Protein 5IN1 (pdb70)

B-factor: mean 14.17, std 8.48, range [3.71, 43.26]

Sequence (142 aa):
SFKEGERVLAYHGPLLYEAKVQKSENKEDEWRYHVHYLGWSKSWDEWVTNDRLLKLTDENIRKQQELEKSQSFKEGERVLAYHGPLLYEAKVQKSENKEDEWRYHVHYLGWSKSWDEWVTNDRLLKLTDENIRKQQELEKSQ

Foldseek 3Di:
DDDAQAWWWFDDDPATFIKGFHDWDDDPRFIKTFIDGPPDDPVPTGIDGPVGIGHPDPVVVVVNVVSVVVD/DDDAQAWWWFDDDPATFIKGFHDWDDDPNFIWTFIDGPPDDPVPTDIDGPVGIGHPDVVVVVVNVVSVVVD

Nearest PDB structures (foldseek):
  5in1-assembly1_B  TM=1.011E+00  e=1.358E-11  Oryza sativa
  2f5k-assembly1_A  TM=9.698E-01  e=5.848E-08  Homo sapiens
  2f5k-assembly6_F  TM=9.658E-01  e=8.228E-08  Homo sapiens
  4pll-assembly1_A  TM=9.421E-01  e=4.050E-07  Arabidopsis thaliana
  2efi-assembly1_A  TM=8.986E-01  e=1.007E-06  Homo sapiens

InterPro domains:
  IPR000953 Chromo/chromo shadow domain [SM00298] (15-83)
  IPR008676 MRG [PIRSF038133] (11-297)
  IPR008676 MRG [PTHR10880] (11-294)
  IPR016197 Chromo-like domain superfamily [SSF54160] (7-162)
  IPR026541 MRG domain [PF05712] (124-292)
  IPR038217 MRG, C-terminal domain superfamily [G3DSA:1.10.274.30] (141-300)
  IPR053820 MSL3 chromodomain-like [PF22732] (16-82)

CATH classification: 2.30.30.140

Radius of gyration: 21.2 Å; Cα contacts (8 Å, |Δi|>4): 270; chains: 2; bounding box: 47×29×63 Å

Secondary structure (DSSP, 8-state):
---TT-EEEEEETBEEEEEEEEEEEEETTEEEEEEEETTS-GGG-EEEEGGGEEES-HHHHHHHHHHHHT-/---TT-EEEEEETBEEEEEEEEEEEEETTEEEEEEEETTS-GGG-EEE-GGGEEE--HHHHHHHHHHHHT-

Solvent-accessible surface area: 9438 Å² total; per-residue (Å²): 80,23,103,121,39,50,104,0,2,0,58,39,53,100,40,6,65,67,0,55,2,47,111,18,24,7,104,129,131,104,57,99,3,47,0,14,1,61,85,77,65,119,104,131,28,52,87,6,45,94,111,72,9,50,124,68,47,115,142,29,68,167,83,38,88,105,36,106,161,90,147,86,17,134,116,34,38,138,0,2,0,58,48,52,111,53,6,67,62,0,81,0,57,97,18,18,4,102,128,115,104,58,102,2,44,0,36,0,72,86,68,66,149,95,134,25,54,86,6,46,90,110,69,8,51,93,46,54,117,144,26,49,169,90,36,72,86,34,101,167,78,162

Structure (mmCIF, N/CA/C/O backbone):
data_5IN1
#
_entry.id   5IN1
#
_cell.length_a   31.786
_cell.length_b   59.801
_cell.length_c   40.616
_cell.angle_alpha   90.00
_cell.angle_beta   102.58
_cell.angle_gamma   90.00
#
_symmetry.space_group_name_H-M   'P 1 21 1'
#
loop_
_entity.id
_entity.type
_entity.pdbx_description
1 polymer MRG701
2 non-polymer 'SULFATE ION'
3 non-polymer 1,2-ETHANEDIOL
4 water water
#
loop_
_atom_site.group_PDB
_atom_site.id
_atom_site.type_symbol
_atom_site.label_atom_id
_atom_site.label_alt_id
_atom_site.label_comp_id
_atom_site.label_asym_id
_atom_site.label_entity_id
_atom_site.label_seq_id
_atom_site.pdbx_PDB_ins_code
_atom_site.Cartn_x
_atom_site.Cartn_y
_atom_site.Cartn_z
_atom_site.occupancy
_atom_site.B_iso_or_equiv
_atom_site.auth_seq_id
_atom_site.auth_comp_id
_atom_site.auth_asym_id
_atom_site.auth_atom_id
_atom_site.pdbx_PDB_model_num
ATOM 1 N N . SER A 1 2 ? 5.791 -12.264 4.806 1.00 22.92 10 SER A N 1
ATOM 2 C CA . SER A 1 2 ? 5.393 -10.900 5.143 1.00 18.99 10 SER A CA 1
ATOM 3 C C . SER A 1 2 ? 3.891 -10.710 4.940 1.00 19.90 10 SER A C 1
ATOM 4 O O . SER A 1 2 ? 3.295 -11.298 4.040 1.00 21.06 10 SER A O 1
ATOM 7 N N . PHE A 1 3 ? 3.282 -9.873 5.769 1.00 11.24 11 PHE A N 1
ATOM 8 C CA . PHE A 1 3 ? 1.839 -9.671 5.701 1.00 10.42 11 PHE A CA 1
ATOM 9 C C . PHE A 1 3 ? 1.492 -8.801 4.499 1.00 11.59 11 PHE A C 1
ATOM 10 O O . PHE A 1 3 ? 2.296 -7.963 4.064 1.00 12.77 11 PHE A O 1
ATOM 18 N N . LYS A 1 4 ? 0.295 -8.996 3.972 1.00 14.55 12 LYS A N 1
ATOM 19 C CA . LYS A 1 4 ? -0.128 -8.320 2.752 1.00 13.76 12 LYS A CA 1
ATOM 20 C C . LYS A 1 4 ? -1.218 -7.300 3.030 1.00 11.22 12 LYS A C 1
ATOM 21 O O . LYS A 1 4 ? -1.966 -7.411 4.013 1.00 11.03 12 LYS A O 1
ATOM 27 N N . GLU A 1 5 ? -1.320 -6.309 2.156 1.00 11.90 13 GLU A N 1
ATOM 28 C CA . GLU A 1 5 ? -2.384 -5.332 2.226 1.00 12.77 13 GLU A CA 1
ATOM 29 C C . GLU A 1 5 ? -3.730 -6.045 2.273 1.00 12.13 13 GLU A C 1
ATOM 30 O O . GLU A 1 5 ? -3.988 -6.951 1.485 1.00 12.79 13 GLU A O 1
ATOM 36 N N . GLY A 1 6 ? -4.580 -5.649 3.210 1.00 10.67 14 GLY A N 1
ATOM 37 C CA . GLY A 1 6 ? -5.894 -6.249 3.335 1.00 11.77 14 GLY A CA 1
ATOM 38 C C . GLY A 1 6 ? -5.948 -7.421 4.301 1.00 11.04 14 GLY A C 1
ATOM 39 O O . GLY A 1 6 ? -7.022 -7.834 4.689 1.00 10.80 14 GLY A O 1
ATOM 40 N N . GLU A 1 7 ? -4.796 -7.943 4.702 1.00 8.88 15 GLU A N 1
ATOM 41 C CA . GLU A 1 7 ? -4.760 -9.131 5.543 1.00 9.45 15 GLU A CA 1
ATOM 42 C C . GLU A 1 7 ? -5.193 -8.806 6.966 1.00 8.46 15 GLU A C 1
ATOM 43 O O . GLU A 1 7 ? -4.782 -7.791 7.534 1.00 7.74 15 GLU A O 1
ATOM 49 N N . ARG A 1 8 ? -6.058 -9.645 7.513 1.00 7.68 16 ARG A N 1
ATOM 50 C CA . ARG A 1 8 ? -6.406 -9.544 8.919 1.00 7.90 16 ARG A CA 1
ATOM 51 C C . ARG A 1 8 ? -5.369 -10.287 9.740 1.00 7.83 16 ARG A C 1
ATOM 52 O O . ARG A 1 8 ? -4.985 -11.411 9.401 1.00 7.83 16 ARG A O 1
ATOM 60 N N . VAL A 1 9 ? -4.920 -9.634 10.816 1.00 6.25 17 VAL A N 1
ATOM 61 C CA . VAL A 1 9 ? -3.859 -10.126 11.689 1.00 6.10 17 VAL A CA 1
ATOM 62 C C . VAL A 1 9 ? -4.293 -9.920 13.131 1.00 4.63 17 VAL A C 1
ATOM 63 O O . VAL A 1 9 ? -5.318 -9.286 13.393 1.00 6.06 17 VAL A O 1
ATOM 67 N N . LEU A 1 10 ? -3.517 -10.466 14.057 1.00 5.38 18 LEU A N 1
ATOM 68 C CA . LEU A 1 10 ? -3.612 -10.110 15.470 1.00 5.51 18 LEU A CA 1
ATOM 69 C C . LEU A 1 10 ? -2.484 -9.138 15.795 1.00 4.64 18 LEU A C 1
ATOM 70 O O . LEU A 1 10 ? -1.358 -9.306 15.315 1.00 6.59 18 LEU A O 1
ATOM 75 N N . ALA A 1 11 ? -2.782 -8.112 16.574 1.00 4.63 19 ALA A N 1
ATOM 76 C CA . ALA A 1 11 ? -1.805 -7.087 16.940 1.00 5.05 19 ALA A CA 1
ATOM 77 C C . ALA A 1 11 ? -1.865 -6.813 18.433 1.00 4.95 19 ALA A C 1
ATOM 78 O O . ALA A 1 11 ? -2.940 -6.641 19.016 1.00 5.01 19 ALA A O 1
ATOM 80 N N . TYR A 1 12 ? -0.699 -6.768 19.063 1.00 4.79 20 TYR A N 1
ATOM 81 C CA . TYR A 1 12 ? -0.609 -6.298 20.432 1.00 4.96 20 TYR A CA 1
ATOM 82 C C . TYR A 1 12 ? -0.903 -4.808 20.504 1.00 6.15 20 TYR A C 1
ATOM 83 O O . TYR A 1 12 ? -0.444 -4.026 19.677 1.00 8.48 20 TYR A O 1
ATOM 92 N N . HIS A 1 13 ? -1.677 -4.417 21.499 1.00 5.86 21 HIS A N 1
ATOM 93 C CA . HIS A 1 13 ? -1.785 -3.010 21.851 1.00 7.47 21 HIS A CA 1
ATOM 94 C C . HIS A 1 13 ? -1.841 -3.031 23.356 1.00 8.33 21 HIS A C 1
ATOM 95 O O . HIS A 1 13 ? -2.884 -3.291 23.939 1.00 8.21 21 HIS A O 1
ATOM 102 N N . GLY A 1 14 ? -0.699 -2.836 23.999 1.00 9.73 22 GLY A N 1
ATOM 103 C CA . GLY A 1 14 ? -0.594 -3.299 25.365 1.00 8.57 22 GLY A CA 1
ATOM 104 C C . GLY A 1 14 ? -0.570 -4.815 25.337 1.00 6.65 22 GLY A C 1
ATOM 105 O O . GLY A 1 14 ? -0.341 -5.416 24.293 1.00 7.49 22 GLY A O 1
ATOM 106 N N . PRO A 1 15 ? -0.812 -5.448 26.488 1.00 5.99 23 PRO A N 1
ATOM 107 C CA . PRO A 1 15 ? -0.560 -6.885 26.622 1.00 6.57 23 PRO A CA 1
ATOM 108 C C . PRO A 1 15 ? -1.596 -7.800 25.982 1.00 7.97 23 PRO A C 1
ATOM 109 O O . PRO A 1 15 ? -1.367 -9.007 25.962 1.00 12.34 23 PRO A O 1
ATOM 113 N N . LEU A 1 16 ? -2.688 -7.266 25.455 1.00 6.37 24 LEU A N 1
ATOM 114 C CA . LEU A 1 16 ? -3.696 -8.116 24.829 1.00 6.16 24 LEU A CA 1
ATOM 115 C C . LEU A 1 16 ? -3.571 -8.052 23.316 1.00 4.22 24 LEU A C 1
ATOM 116 O O . LEU A 1 16 ? -3.039 -7.084 22.764 1.00 5.25 24 LEU A O 1
ATOM 121 N N . LEU A 1 17 ? -4.113 -9.069 22.654 1.00 4.94 25 LEU A N 1
ATOM 122 C CA . LEU A 1 17 ? -4.131 -9.134 21.202 1.00 4.10 25 LEU A CA 1
ATOM 123 C C . LEU A 1 17 ? -5.464 -8.680 20.621 1.00 4.55 25 LEU A C 1
ATOM 124 O O . LEU A 1 17 ? -6.520 -9.136 21.064 1.00 5.69 25 LEU A O 1
ATOM 129 N N . TYR A 1 18 ? -5.404 -7.834 19.589 1.00 4.38 26 TYR A N 1
ATOM 130 C CA . TYR A 1 18 ? -6.609 -7.297 18.945 1.00 3.71 26 TYR A CA 1
ATOM 131 C C . TYR A 1 18 ? -6.580 -7.611 17.454 1.00 4.10 26 TYR A C 1
ATOM 132 O O . TYR A 1 18 ? -5.512 -7.592 16.819 1.00 4.35 26 TYR A O 1
ATOM 141 N N . GLU A 1 19 ? -7.733 -7.904 16.875 1.00 4.18 27 GLU A N 1
ATOM 142 C CA . GLU A 1 19 ? -7.759 -8.067 15.436 1.00 4.80 27 GLU A CA 1
ATOM 143 C C . GLU A 1 19 ? -7.499 -6.723 14.762 1.00 5.32 27 GLU A C 1
ATOM 144 O O . GLU A 1 19 ? -8.011 -5.681 15.192 1.00 5.45 27 GLU A O 1
ATOM 150 N N . ALA A 1 20 ? -6.696 -6.760 13.706 1.00 5.30 28 ALA A N 1
ATOM 151 C CA . ALA A 1 20 ? -6.327 -5.569 12.959 1.00 4.53 28 ALA A CA 1
ATOM 152 C C . ALA A 1 20 ? -6.265 -5.921 11.496 1.00 5.66 28 ALA A C 1
ATOM 153 O O . ALA A 1 20 ? -6.218 -7.101 11.144 1.00 6.21 28 ALA A O 1
ATOM 155 N N . LYS A 1 21 ? -6.247 -4.908 10.640 1.00 5.71 29 LYS A N 1
ATOM 156 C CA . LYS A 1 21 ? -6.040 -5.152 9.227 1.00 7.13 29 LYS A CA 1
ATOM 157 C C . LYS A 1 21 ? -4.854 -4.340 8.719 1.00 6.85 29 LYS A C 1
ATOM 158 O O . LYS A 1 21 ? -4.647 -3.178 9.094 1.00 6.67 29 LYS A O 1
ATOM 164 N N . VAL A 1 22 ? -4.072 -4.968 7.857 1.00 6.93 30 VAL A N 1
ATOM 165 C CA . VAL A 1 22 ? -2.931 -4.308 7.237 1.00 7.09 30 VAL A CA 1
ATOM 166 C C . VAL A 1 22 ? -3.410 -3.389 6.115 1.00 7.47 30 VAL A C 1
ATOM 167 O O . VAL A 1 22 ? -4.051 -3.847 5.172 1.00 9.70 30 VAL A O 1
ATOM 171 N N . GLN A 1 23 ? -3.125 -2.100 6.247 1.00 7.92 31 GLN A N 1
ATOM 172 C CA . GLN A 1 23 ? -3.493 -1.089 5.253 1.00 8.93 31 GLN A CA 1
ATOM 173 C C . GLN A 1 23 ? -2.403 -0.947 4.198 1.00 10.79 31 GLN A C 1
A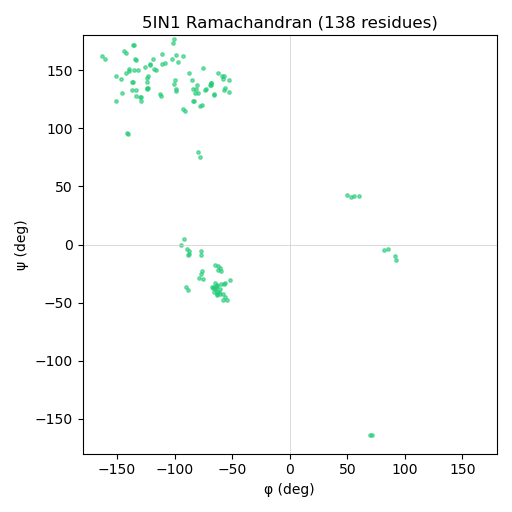TOM 174 O O . GLN A 1 23 ? -2.698 -0.760 3.020 1.00 15.31 31 GLN A O 1
ATOM 180 N N . LYS A 1 24 ? -1.146 -1.017 4.632 1.00 9.12 32 LYS A N 1
ATOM 181 C CA . LYS A 1 24 ? 0.011 -0.852 3.751 1.00 10.85 32 LYS A CA 1
ATOM 182 C C . LYS A 1 24 ? 1.184 -1.651 4.302 1.00 8.73 32 LYS A C 1
ATOM 183 O O . LYS A 1 24 ? 1.344 -1.746 5.514 1.00 8.44 32 LYS A O 1
ATOM 189 N N . SER A 1 25 ? 1.997 -2.218 3.412 1.00 8.86 33 SER A N 1
ATOM 190 C CA . SER A 1 25 ? 3.221 -2.924 3.783 1.00 7.87 33 SER A CA 1
ATOM 191 C C . SER A 1 25 ? 4.395 -2.277 3.056 1.00 9.09 33 SER A C 1
ATOM 192 O O . SER A 1 25 ? 4.305 -1.984 1.861 1.00 10.79 33 SER A O 1
ATOM 195 N N . GLU A 1 26 ? 5.488 -2.038 3.772 1.00 7.67 34 GLU A N 1
ATOM 196 C CA . GLU A 1 26 ? 6.695 -1.474 3.159 1.00 8.69 34 GLU A CA 1
ATOM 197 C C . GLU A 1 26 ? 7.926 -2.149 3.709 1.00 8.28 34 GLU A C 1
ATOM 198 O O . GLU A 1 26 ? 7.939 -2.566 4.866 1.00 8.63 34 GLU A O 1
ATOM 204 N N . ASN A 1 27 ? 8.974 -2.246 2.890 1.00 10.44 35 ASN A N 1
ATOM 205 C CA . ASN A 1 27 ? 10.249 -2.768 3.364 1.00 11.98 35 ASN A CA 1
ATOM 206 C C . ASN A 1 27 ? 11.378 -1.824 3.004 1.00 11.90 35 ASN A C 1
ATOM 207 O O . ASN A 1 27 ? 11.516 -1.430 1.846 1.00 11.56 35 ASN A O 1
ATOM 212 N N . LYS A 1 28 ? 12.160 -1.451 4.015 1.00 10.61 36 LYS A N 1
ATOM 213 C CA . LYS A 1 28 ? 13.434 -0.757 3.846 1.00 11.76 36 LYS A CA 1
ATOM 214 C C . LYS A 1 28 ? 14.401 -1.337 4.846 1.00 13.97 36 LYS A C 1
ATOM 215 O O . LYS A 1 28 ? 13.993 -1.788 5.920 1.00 14.20 36 LYS A O 1
ATOM 221 N N . GLU A 1 29 ? 15.683 -1.315 4.493 1.00 14.46 37 GLU A N 1
ATOM 222 C CA . GLU A 1 29 ? 16.747 -1.802 5.364 1.00 17.41 37 GLU A CA 1
ATOM 223 C C . GLU A 1 29 ? 16.457 -3.192 5.910 1.00 13.75 37 GLU A C 1
ATOM 224 O O . GLU A 1 29 ? 16.674 -3.451 7.093 1.00 19.51 37 GLU A O 1
ATOM 230 N N . ASP A 1 30 ? 15.949 -4.066 5.044 1.00 12.00 38 ASP A N 1
ATOM 231 C CA . ASP A 1 30 ? 15.731 -5.468 5.380 1.00 14.31 38 ASP A CA 1
ATOM 232 C C . ASP A 1 30 ? 14.752 -5.622 6.553 1.00 18.21 38 ASP A C 1
ATOM 233 O O . ASP A 1 30 ? 14.955 -6.444 7.446 1.00 23.35 38 ASP A O 1
ATOM 238 N N . GLU A 1 31 ? 13.689 -4.826 6.528 1.00 13.10 39 GLU A N 1
ATOM 239 C CA . GLU A 1 31 ? 12.710 -4.792 7.606 1.00 15.81 39 GLU A CA 1
ATOM 240 C C . GLU A 1 31 ? 11.344 -4.416 7.054 1.00 12.52 39 GLU A C 1
ATOM 241 O O . GLU A 1 31 ? 11.182 -3.372 6.436 1.00 13.35 39 GLU A O 1
ATOM 247 N N . TRP A 1 32 ? 10.359 -5.271 7.291 1.00 14.43 40 TRP A N 1
ATOM 248 C CA . TRP A 1 32 ? 8.984 -4.944 6.944 1.00 14.27 40 TRP A CA 1
ATOM 249 C C . TRP A 1 32 ? 8.339 -4.050 8.008 1.00 9.55 40 TRP A C 1
ATOM 250 O O . TRP A 1 32 ? 8.509 -4.276 9.211 1.00 14.65 40 TRP A O 1
ATOM 261 N N . ARG A 1 33 ? 7.595 -3.038 7.570 1.00 8.27 41 ARG A N 1
ATOM 262 C CA . ARG A 1 33 ? 6.690 -2.332 8.482 1.00 8.59 41 ARG A CA 1
ATOM 263 C C . ARG A 1 33 ? 5.296 -2.333 7.889 1.00 7.31 41 ARG A C 1
ATOM 264 O O . ARG A 1 33 ? 5.122 -2.418 6.667 1.00 7.63 41 ARG A O 1
ATOM 272 N N . TYR A 1 34 ? 4.301 -2.258 8.764 1.00 7.38 42 TYR A N 1
ATOM 273 C CA . TYR A 1 34 ? 2.912 -2.443 8.395 1.00 6.87 42 TYR A CA 1
ATOM 274 C C . TYR A 1 34 ? 2.080 -1.341 9.018 1.00 6.58 42 TYR A C 1
ATOM 275 O O . TYR A 1 34 ? 2.147 -1.132 10.233 1.00 7.42 42 TYR A O 1
ATOM 284 N N . HIS A 1 35 ? 1.290 -0.653 8.204 1.00 7.23 43 HIS A N 1
ATOM 285 C CA . HIS A 1 35 ? 0.393 0.363 8.731 1.00 7.29 43 HIS A CA 1
ATOM 286 C C . HIS A 1 35 ? -0.911 -0.358 8.971 1.00 7.66 43 HIS A C 1
ATOM 287 O O . HIS A 1 35 ? -1.511 -0.876 8.033 1.00 8.52 43 HIS A O 1
ATOM 294 N N . VAL A 1 36 ? -1.323 -0.427 10.234 1.00 6.07 44 VAL A N 1
ATOM 295 C CA . VAL A 1 36 ? -2.479 -1.232 10.600 1.00 7.31 44 VAL A CA 1
ATOM 296 C C . VAL A 1 36 ? -3.601 -0.391 11.176 1.00 7.27 44 VAL A C 1
ATOM 297 O O . VAL A 1 36 ? -3.370 0.662 11.768 1.00 6.63 44 VAL A O 1
ATOM 301 N N . HIS A 1 37 ? -4.825 -0.880 10.970 1.00 5.70 45 HIS A N 1
ATOM 302 C CA . HIS A 1 37 ? -6.016 -0.340 11.602 1.00 6.48 45 HIS A CA 1
ATOM 303 C C . HIS A 1 37 ? -6.559 -1.398 12.569 1.00 6.00 45 HIS A C 1
ATOM 304 O O . HIS A 1 37 ? -6.716 -2.546 12.173 1.00 5.70 45 HIS A O 1
ATOM 311 N N . TYR A 1 38 ? -6.817 -1.011 13.818 1.00 5.28 46 TYR A N 1
ATOM 312 C CA . TYR A 1 38 ? -7.351 -1.928 14.813 1.00 5.64 46 TYR A CA 1
ATOM 313 C C . TYR A 1 38 ? -8.856 -1.989 14.640 1.00 5.43 46 TYR A C 1
ATOM 314 O O . TYR A 1 38 ? -9.515 -0.947 14.671 1.00 6.67 46 TYR A O 1
ATOM 323 N N . LEU A 1 39 ? -9.398 -3.188 14.423 1.00 4.92 47 LEU A N 1
ATOM 324 C CA . LEU A 1 39 ? -10.809 -3.276 14.026 1.00 6.42 47 LEU A CA 1
ATOM 325 C C . LEU A 1 39 ? -11.714 -2.799 15.159 1.00 7.12 47 LEU A C 1
ATOM 326 O O . LEU A 1 39 ? -11.598 -3.258 16.304 1.00 6.10 47 LEU A O 1
ATOM 331 N N . GLY A 1 40 ? -12.630 -1.888 14.824 1.00 7.15 48 GLY A N 1
ATOM 332 C CA . GLY A 1 40 ? -13.547 -1.318 15.794 1.00 6.49 48 GLY A CA 1
ATOM 333 C C . GLY A 1 40 ? -12.993 -0.130 16.567 1.00 7.80 48 GLY A C 1
ATOM 334 O O . GLY A 1 40 ? -13.722 0.473 17.360 1.00 9.75 48 GLY A O 1
ATOM 335 N N . TRP A 1 41 ? -11.720 0.210 16.343 1.00 7.28 49 TRP A N 1
ATOM 336 C CA . TRP A 1 41 ? -11.090 1.333 17.042 1.00 9.02 49 TRP A CA 1
ATOM 337 C C . TRP A 1 41 ? -11.078 2.585 16.184 1.00 8.84 49 TRP A C 1
ATOM 338 O O . TRP A 1 41 ? -11.255 2.512 14.975 1.00 9.50 49 TRP A O 1
ATOM 349 N N . SER A 1 42 ? -10.857 3.728 16.826 1.00 10.27 50 SER A N 1
ATOM 350 C CA . SER A 1 42 ? -10.685 4.993 16.123 1.00 12.14 50 SER A CA 1
ATOM 351 C C . SER A 1 42 ? -9.543 4.916 15.115 1.00 11.86 50 SER A C 1
ATOM 352 O O . SER A 1 42 ? -8.527 4.268 15.372 1.00 10.70 50 SER A O 1
ATOM 355 N N . LYS A 1 43 ? -9.695 5.603 13.988 1.00 11.05 51 LYS A N 1
ATOM 356 C CA . LYS A 1 43 ? -8.622 5.734 13.007 1.00 12.15 51 LYS A CA 1
ATOM 357 C C . LYS A 1 43 ? -7.412 6.467 13.593 1.00 10.97 51 LYS A C 1
ATOM 358 O O . LYS A 1 43 ? -6.302 6.315 13.088 1.00 11.40 51 LYS A O 1
ATOM 364 N N . SER A 1 44 ? -7.622 7.242 14.656 1.00 11.44 52 SER A N 1
ATOM 365 C CA . SER A 1 44 ? -6.528 7.870 15.404 1.00 14.34 52 SER A CA 1
ATOM 366 C C . SER A 1 44 ? -5.450 6.879 15.824 1.00 10.73 52 SER A C 1
ATOM 367 O O . SER A 1 44 ? -4.281 7.250 15.942 1.00 10.12 52 SER A O 1
ATOM 370 N N . TRP A 1 45 ? -5.830 5.622 16.054 1.00 9.31 53 TRP A N 1
ATOM 371 C CA . TRP A 1 45 ? -4.856 4.637 16.497 1.00 8.52 53 TRP A CA 1
ATOM 372 C C . TRP A 1 45 ? -4.125 3.928 15.347 1.00 8.83 53 TRP A C 1
ATOM 373 O O . TRP A 1 45 ? -3.203 3.165 15.612 1.00 8.98 53 TRP A O 1
ATOM 384 N N . ASP A 1 46 ? -4.508 4.184 14.095 1.00 8.11 54 ASP A N 1
AT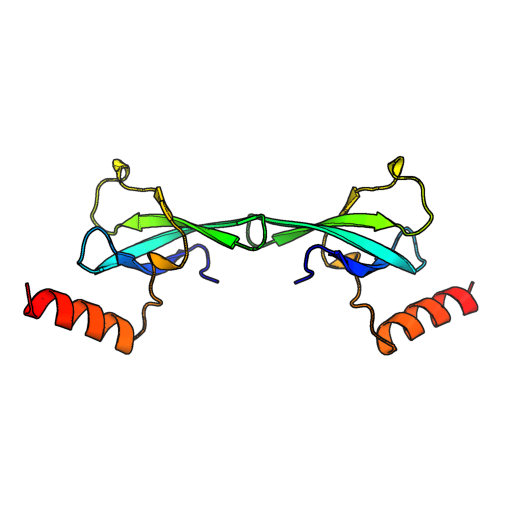OM 385 C CA . ASP A 1 46 ? -3.800 3.593 12.954 1.00 8.35 54 ASP A CA 1
ATOM 386 C C . ASP A 1 46 ? -2.321 3.958 13.025 1.00 9.12 54 ASP A C 1
ATOM 387 O O . ASP A 1 46 ? -1.986 5.118 13.297 1.00 11.71 54 ASP A O 1
ATOM 392 N N . GLU A 1 47 ? -1.444 2.988 12.803 1.00 7.13 55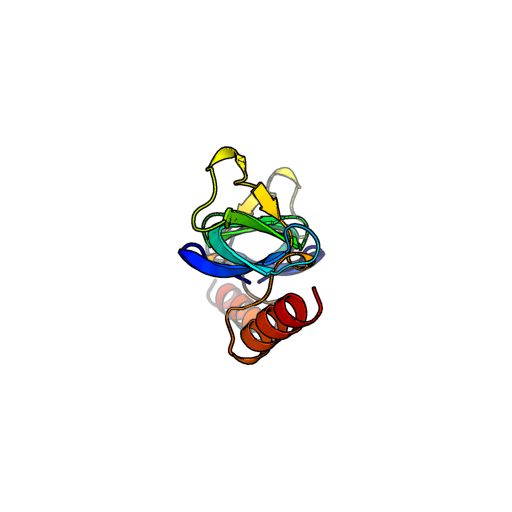 GLU A N 1
ATOM 393 C CA . GLU A 1 47 ? -0.023 3.239 13.038 1.00 8.47 55 GLU A CA 1
ATOM 394 C C . GLU A 1 47 ? 0.855 2.237 12.317 1.00 7.97 55 GLU A C 1
ATOM 395 O O . GLU A 1 47 ? 0.408 1.151 11.944 1.00 7.97 55 GLU A O 1
ATOM 401 N N . TRP A 1 48 ? 2.114 2.617 12.123 1.00 8.39 56 TRP A N 1
ATOM 402 C CA . TRP A 1 48 ? 3.127 1.707 11.623 1.00 6.55 56 TRP A CA 1
ATOM 403 C C . TRP A 1 48 ? 3.630 0.814 12.733 1.00 7.37 56 TRP A C 1
ATOM 404 O O . TRP A 1 48 ? 3.989 1.296 13.812 1.00 10.13 56 TRP A O 1
ATOM 415 N N . VAL A 1 49 ? 3.670 -0.487 12.473 1.00 6.41 57 VAL A N 1
ATOM 416 C CA . VAL A 1 49 ? 4.281 -1.416 13.405 1.00 7.97 57 VAL A CA 1
ATOM 417 C C . VAL A 1 49 ? 5.213 -2.384 12.698 1.00 7.85 57 VAL A C 1
ATOM 418 O O . VAL A 1 49 ? 5.082 -2.645 11.492 1.00 6.93 57 VAL A O 1
ATOM 422 N N . THR A 1 50 ? 6.134 -2.957 13.458 1.00 7.85 58 THR A N 1
ATOM 423 C CA . THR A 1 50 ? 6.998 -3.983 12.911 1.00 7.54 58 THR A CA 1
ATOM 424 C C . THR A 1 50 ? 6.518 -5.376 13.320 1.00 6.74 58 THR A C 1
ATOM 425 O O . THR A 1 50 ? 5.511 -5.524 14.035 1.00 6.40 58 THR A O 1
ATOM 429 N N . ASN A 1 51 ? 7.206 -6.397 12.822 1.00 6.04 59 ASN A N 1
ATOM 430 C CA . ASN A 1 51 ? 6.746 -7.770 12.921 1.00 7.61 59 ASN A CA 1
ATOM 431 C C . ASN A 1 51 ? 6.498 -8.252 14.347 1.00 7.01 59 ASN A C 1
ATOM 432 O O . ASN A 1 51 ? 5.595 -9.061 14.608 1.00 8.35 59 ASN A O 1
ATOM 437 N N . ASP A 1 52 ? 7.306 -7.756 15.271 1.00 6.27 60 ASP A N 1
ATOM 438 C CA . ASP A 1 52 ? 7.205 -8.146 16.670 1.00 7.45 60 ASP A CA 1
ATOM 439 C C . ASP A 1 52 ? 5.862 -7.781 17.313 1.00 6.79 60 ASP A C 1
ATOM 440 O O . ASP A 1 52 ? 5.508 -8.342 18.350 1.00 8.23 60 ASP A O 1
ATOM 445 N N . ARG A 1 53 ? 5.123 -6.851 16.701 1.00 5.51 61 ARG A N 1
ATOM 446 C CA . ARG A 1 53 ? 3.817 -6.449 17.219 1.00 6.33 61 ARG A CA 1
ATOM 447 C C . ARG A 1 53 ? 2.655 -7.288 16.702 1.00 5.63 61 ARG A C 1
ATOM 448 O O . ARG A 1 53 ? 1.531 -7.129 17.187 1.00 6.25 61 ARG A O 1
ATOM 456 N N . LEU A 1 54 ? 2.920 -8.148 15.718 1.00 5.84 62 LEU A N 1
ATOM 457 C CA . LEU A 1 54 ? 1.876 -8.838 14.969 1.00 6.42 62 LEU A CA 1
ATOM 458 C C . LEU A 1 54 ? 1.991 -10.357 15.053 1.00 6.53 62 LEU A C 1
ATOM 459 O O . LEU A 1 54 ? 3.087 -10.925 15.225 1.00 7.94 62 LEU A O 1
ATOM 464 N N . LEU A 1 55 ? 0.857 -11.012 14.863 1.00 6.55 63 LEU A N 1
ATOM 465 C CA . LEU A 1 55 ? 0.779 -12.461 14.738 1.00 6.08 63 LEU A CA 1
ATOM 466 C C . LEU A 1 55 ? -0.167 -12.804 13.596 1.00 6.57 63 LEU A C 1
ATOM 467 O O . LEU A 1 55 ? -1.221 -12.181 13.441 1.00 6.75 63 LEU A O 1
ATOM 472 N N . LYS A 1 56 ? 0.185 -13.813 12.811 1.00 7.52 64 LYS A N 1
ATOM 473 C CA . LYS A 1 56 ? -0.701 -14.310 11.762 1.00 7.03 64 LYS A CA 1
ATOM 474 C C . LYS A 1 56 ? -2.024 -14.763 12.384 1.00 5.83 64 LYS A C 1
ATOM 475 O O . LYS A 1 56 ? -2.037 -15.275 13.498 1.00 6.01 64 LYS A O 1
ATOM 481 N N . LEU A 1 57 ? -3.130 -14.556 11.668 1.00 6.35 65 LEU A N 1
ATOM 482 C CA . LEU A 1 57 ? -4.435 -14.984 12.156 1.00 6.89 65 LEU A CA 1
ATOM 483 C C . LEU A 1 57 ? -4.592 -16.485 11.950 1.00 11.38 65 LEU A C 1
ATOM 484 O O . LEU A 1 57 ? -5.297 -16.936 11.049 1.00 15.35 65 LEU A O 1
ATOM 489 N N . THR A 1 58 ? -3.921 -17.248 12.794 1.00 8.41 66 THR A N 1
ATOM 490 C CA . THR A 1 58 ? -4.004 -18.705 12.770 1.00 8.24 66 THR A CA 1
ATOM 491 C C . THR A 1 58 ? -4.736 -19.176 14.008 1.00 9.12 66 THR A C 1
ATOM 492 O O . THR A 1 58 ? -4.839 -18.433 14.994 1.00 7.60 66 THR A O 1
ATOM 496 N N . ASP A 1 59 ? -5.195 -20.424 14.008 1.00 9.13 67 ASP A N 1
ATOM 497 C CA . ASP A 1 59 ? -5.874 -20.923 15.193 1.00 10.06 67 ASP A CA 1
ATOM 498 C C . ASP A 1 59 ? -4.956 -20.896 16.414 1.00 8.80 67 ASP A C 1
ATOM 499 O O . ASP A 1 59 ? -5.400 -20.545 17.507 1.00 10.34 67 ASP A O 1
ATOM 504 N N . GLU A 1 60 ? -3.675 -21.221 16.245 1.00 8.66 68 GLU A N 1
ATOM 505 C CA . GLU A 1 60 ? -2.785 -21.216 17.404 1.00 10.68 68 GLU A CA 1
ATOM 506 C C . GLU A 1 60 ? -2.643 -19.812 17.999 1.00 8.23 68 GLU A C 1
ATOM 507 O O . GLU A 1 60 ? -2.652 -19.652 19.212 1.00 9.66 68 GLU A O 1
ATOM 513 N N . ASN A 1 61 ? -2.534 -18.801 17.145 1.00 7.95 69 ASN A 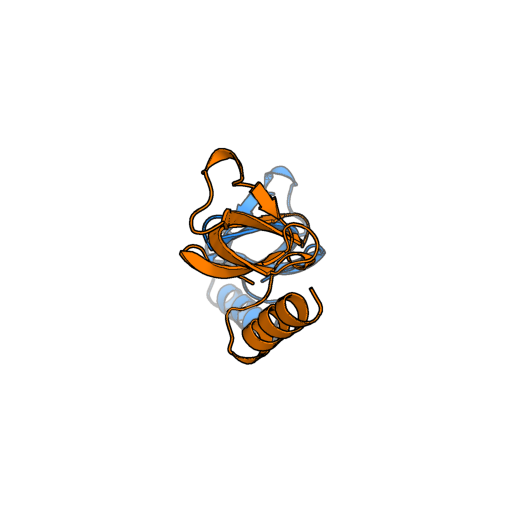N 1
ATOM 514 C CA . ASN A 1 61 ? -2.370 -17.448 17.652 1.00 8.21 69 ASN A CA 1
ATOM 515 C C . ASN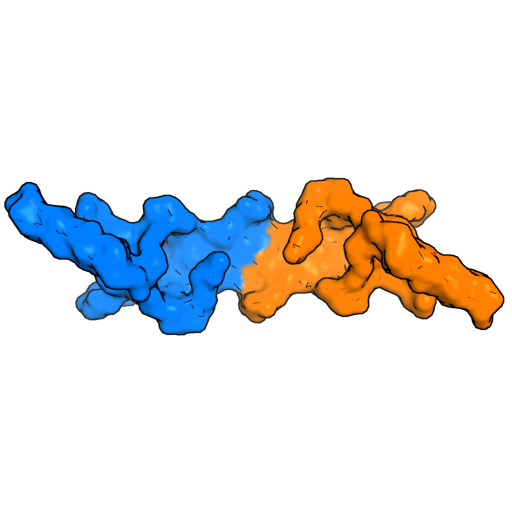 A 1 61 ? -3.678 -16.899 18.202 1.00 6.94 69 ASN A C 1
ATOM 516 O O . ASN A 1 61 ? -3.667 -16.104 19.137 1.00 6.93 69 ASN A O 1
ATOM 521 N N . ILE A 1 62 ? -4.802 -17.341 17.651 1.00 7.01 70 ILE A N 1
ATOM 522 C CA . ILE A 1 62 ? -6.088 -16.962 18.200 1.00 7.82 70 ILE A CA 1
ATOM 523 C C . ILE A 1 62 ? -6.246 -17.594 19.586 1.00 9.52 70 ILE A C 1
ATOM 524 O O . ILE A 1 62 ? -6.789 -16.972 20.511 1.00 9.08 70 ILE A O 1
ATOM 529 N N . ARG A 1 63 ? -5.741 -18.815 19.745 1.00 8.94 71 ARG A N 1
ATOM 530 C CA . ARG A 1 63 ? -5.742 -19.455 21.063 1.00 11.46 71 ARG A CA 1
ATOM 531 C C . ARG A 1 63 ? -4.878 -18.659 22.059 1.00 8.86 71 ARG A C 1
ATOM 53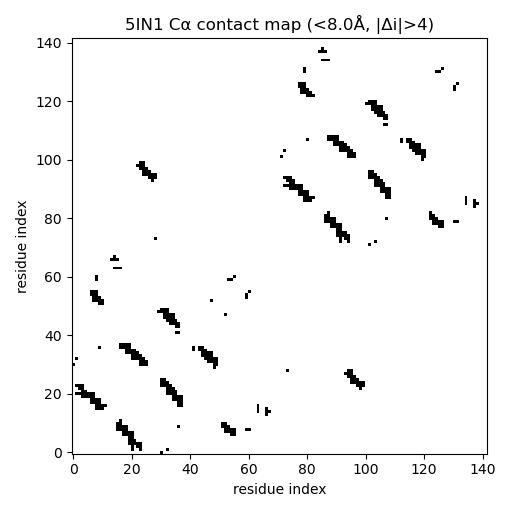2 O O . ARG A 1 63 ? -5.211 -18.586 23.241 1.00 9.93 71 ARG A O 1
ATOM 540 N N . LYS A 1 64 ? -3.780 -18.070 21.584 1.00 8.48 72 LYS A N 1
ATOM 541 C CA . LYS A 1 64 ? -2.967 -17.188 22.426 1.00 8.40 72 LYS A CA 1
ATOM 542 C C . LYS A 1 64 ? -3.751 -15.953 22.876 1.00 7.88 72 LYS A C 1
ATOM 543 O O . LYS A 1 64 ? -3.706 -15.568 24.049 1.00 7.73 72 LYS A O 1
ATOM 549 N N . GLN A 1 65 ? -4.497 -15.357 21.946 1.00 5.73 73 GLN A N 1
ATOM 550 C CA . GLN A 1 65 ? -5.378 -14.245 22.298 1.00 6.40 73 GLN A CA 1
ATOM 551 C C . GLN A 1 65 ? -6.329 -14.645 23.430 1.00 7.18 73 GLN A C 1
ATOM 552 O O . GLN A 1 65 ? -6.468 -13.927 24.409 1.00 6.68 73 GLN A O 1
ATOM 558 N N . GLN A 1 66 ? -6.967 -15.812 23.287 1.00 7.08 74 GLN A N 1
ATOM 559 C CA . GLN A 1 66 ? -7.858 -16.357 24.315 1.00 7.16 74 GLN A CA 1
ATOM 560 C C . GLN A 1 66 ? -7.152 -16.540 25.665 1.00 7.72 74 GLN A C 1
ATOM 561 O O . GLN A 1 66 ? -7.698 -16.161 26.702 1.00 7.48 74 GLN A O 1
ATOM 567 N N . GLU A 1 67 ? -5.972 -17.150 25.652 1.00 8.20 75 GLU A N 1
ATOM 568 C CA . GLU A 1 67 ? -5.234 -17.366 26.890 1.00 8.67 75 GLU A CA 1
ATOM 569 C C . GLU A 1 67 ? -4.958 -16.050 27.594 1.00 7.90 75 GLU A C 1
ATOM 570 O O . GLU A 1 67 ? -5.063 -15.962 28.814 1.00 10.40 75 GLU A O 1
ATOM 576 N N . LEU A 1 68 ? -4.567 -15.031 26.834 1.00 7.71 76 LEU A N 1
ATOM 577 C CA . LEU A 1 68 ? -4.298 -13.737 27.445 1.00 7.97 76 LEU A CA 1
ATOM 578 C C . LEU A 1 68 ? -5.554 -13.120 28.042 1.00 8.58 76 LEU A C 1
ATOM 579 O O . LEU A 1 68 ? -5.503 -12.504 29.105 1.00 9.88 76 LEU A O 1
ATOM 584 N N . GLU A 1 69 ? -6.679 -13.284 27.358 1.00 6.60 77 GLU A N 1
ATOM 585 C CA . GLU A 1 69 ? -7.942 -12.786 27.894 1.00 6.97 77 GLU A CA 1
ATOM 586 C C . GLU A 1 69 ? -8.330 -13.492 29.194 1.00 9.56 77 GLU A C 1
ATOM 587 O O . GLU A 1 69 ? -8.856 -12.871 30.117 1.00 9.55 77 GLU A O 1
ATOM 593 N N . LYS A 1 70 ? -8.063 -14.790 29.276 1.00 9.54 78 LYS A N 1
ATOM 594 C CA . LYS A 1 70 ? -8.455 -15.541 30.462 1.00 13.63 78 LYS A CA 1
ATOM 595 C C . LYS A 1 70 ? -7.546 -15.299 31.656 1.00 15.99 78 LYS A C 1
ATOM 596 O O . LYS A 1 70 ? -7.960 -15.506 32.802 1.00 20.46 78 LYS A O 1
ATOM 602 N N . SER A 1 71 ? -6.319 -14.858 31.413 1.00 15.39 79 SER A N 1
ATOM 603 C CA . SER A 1 71 ? -5.392 -14.640 32.518 1.00 18.65 79 SER A CA 1
ATOM 604 C C . SER A 1 71 ? -5.426 -13.188 32.975 1.00 18.90 79 SER A C 1
ATOM 605 O O . SER A 1 71 ? -4.711 -12.805 33.903 1.00 22.03 79 SER A O 1
ATOM 608 N N . GLN A 1 72 ? -6.258 -12.386 32.318 1.00 20.62 80 GLN A N 1
ATOM 609 C CA . GLN A 1 72 ? -6.446 -10.990 32.699 1.00 21.84 80 GLN A CA 1
ATOM 610 C C . GLN A 1 72 ? -6.897 -10.868 34.149 1.00 24.87 80 GLN A C 1
ATOM 611 O O . GLN A 1 72 ? -7.743 -11.637 34.602 1.00 25.53 80 GLN A O 1
ATOM 617 N N . SER B 1 2 ? 13.883 -12.370 -2.956 1.00 24.22 10 SER B N 1
ATOM 618 C CA . SER B 1 2 ? 14.304 -10.999 -3.244 1.00 19.54 10 SER B CA 1
ATOM 619 C C . SER B 1 2 ? 15.797 -10.848 -3.010 1.00 21.80 10 SER B C 1
ATOM 620 O O . SER B 1 2 ? 16.393 -11.607 -2.240 1.00 23.81 10 SER B O 1
ATOM 623 N N . PHE B 1 3 ? 16.384 -9.832 -3.633 1.00 11.76 11 PHE B N 1
ATOM 624 C CA . PHE B 1 3 ? 17.819 -9.631 -3.573 1.00 10.51 11 PHE B CA 1
ATOM 625 C C . PHE B 1 3 ? 18.183 -8.805 -2.348 1.00 12.30 11 PHE B C 1
ATOM 626 O O . PHE B 1 3 ? 17.420 -7.941 -1.927 1.00 12.15 11 PHE B O 1
ATOM 634 N N . LYS B 1 4 ? 19.353 -9.074 -1.779 1.00 13.19 12 LYS B N 1
ATOM 635 C CA . LYS B 1 4 ? 19.762 -8.428 -0.534 1.00 14.33 12 LYS B CA 1
ATOM 636 C C . LYS B 1 4 ? 20.861 -7.416 -0.777 1.00 11.99 12 LYS B C 1
ATOM 637 O O . LYS B 1 4 ? 21.602 -7.522 -1.762 1.00 11.26 12 LYS B O 1
ATOM 643 N N . GLU B 1 5 ? 20.977 -6.444 0.123 1.00 13.83 13 GLU B N 1
ATOM 644 C CA . GLU B 1 5 ? 22.042 -5.468 0.038 1.00 13.92 13 GLU B CA 1
ATOM 645 C C . GLU B 1 5 ? 23.396 -6.155 0.038 1.00 12.97 13 GLU B C 1
ATOM 646 O O . GLU B 1 5 ? 23.649 -7.064 0.840 1.00 13.12 13 GLU B O 1
ATOM 652 N N . GLY B 1 6 ? 24.252 -5.736 -0.889 1.00 10.97 14 GLY B N 1
ATOM 653 C CA . GLY B 1 6 ? 25.591 -6.282 -0.999 1.00 11.22 14 GLY B CA 1
ATOM 654 C C . GLY B 1 6 ? 25.655 -7.468 -1.943 1.00 10.49 14 GLY B C 1
ATOM 655 O O . GLY B 1 6 ? 26.742 -7.910 -2.288 1.00 12.03 14 GLY B O 1
ATOM 656 N N . GLU B 1 7 ? 24.500 -7.972 -2.377 1.00 9.57 15 GLU B N 1
ATOM 657 C CA . GLU B 1 7 ? 24.473 -9.172 -3.199 1.00 10.15 15 GLU B CA 1
ATOM 658 C C . GLU B 1 7 ? 24.959 -8.861 -4.617 1.00 9.72 15 GLU B C 1
ATOM 659 O O . GLU B 1 7 ? 24.555 -7.854 -5.212 1.00 8.33 15 GLU B O 1
ATOM 665 N N . ARG B 1 8 ? 25.846 -9.709 -5.130 1.00 9.49 16 ARG B N 1
ATOM 666 C CA . ARG B 1 8 ? 26.249 -9.631 -6.527 1.00 8.11 16 ARG B CA 1
ATOM 667 C C . ARG B 1 8 ? 25.212 -10.330 -7.384 1.00 8.84 16 ARG B C 1
ATOM 668 O O . ARG B 1 8 ? 24.777 -11.440 -7.067 1.00 9.12 16 ARG B O 1
ATOM 676 N N . VAL B 1 9 ? 24.829 -9.669 -8.473 1.00 6.46 17 VAL B N 1
ATOM 677 C CA . VAL B 1 9 ? 23.797 -10.160 -9.364 1.00 7.23 17 VAL B CA 1
ATOM 678 C C . VAL B 1 9 ? 24.247 -9.981 -10.811 1.00 5.32 17 VAL B C 1
ATOM 679 O O . VAL B 1 9 ? 25.275 -9.347 -11.079 1.00 6.00 17 VAL B O 1
ATOM 683 N N . LEU B 1 10 ? 23.478 -10.537 -11.745 1.00 6.80 18 LEU B N 1
ATOM 684 C CA . LEU B 1 10 ? 23.587 -10.151 -13.149 1.00 5.64 18 LEU B CA 1
ATOM 685 C C . LEU B 1 10 ? 22.476 -9.171 -13.451 1.00 5.95 18 LEU B C 1
ATOM 686 O O . LEU B 1 10 ? 21.357 -9.333 -12.939 1.00 6.45 18 LEU B O 1
ATOM 691 N N . ALA B 1 11 ? 22.770 -8.158 -14.259 1.00 4.58 19 ALA B N 1
ATOM 692 C CA . ALA B 1 11 ? 21.810 -7.116 -14.593 1.00 5.54 19 ALA B CA 1
ATOM 693 C C . ALA B 1 11 ? 21.865 -6.790 -16.074 1.00 4.74 19 ALA B C 1
ATOM 694 O O . ALA B 1 11 ? 22.942 -6.582 -16.640 1.00 5.47 19 ALA B O 1
ATOM 696 N N . TYR B 1 12 ? 20.698 -6.719 -16.702 1.00 5.23 20 TYR B N 1
ATOM 697 C CA . TYR B 1 12 ? 20.627 -6.209 -18.058 1.00 5.09 20 TYR B CA 1
ATOM 698 C C . TYR B 1 12 ? 20.927 -4.724 -18.098 1.00 6.30 20 TYR B C 1
ATOM 699 O O . TYR B 1 12 ? 20.447 -3.949 -17.271 1.00 7.51 20 TYR B O 1
ATOM 708 N N . HIS B 1 13 ? 21.713 -4.325 -19.080 1.00 6.36 21 HIS B N 1
ATOM 709 C CA . HIS B 1 13 ? 21.809 -2.914 -19.393 1.00 7.12 21 HIS B CA 1
ATOM 710 C C . HIS B 1 13 ? 21.868 -2.889 -20.894 1.00 9.17 21 HIS B C 1
ATOM 711 O O . HIS B 1 13 ? 22.908 -3.134 -21.463 1.00 9.41 21 HIS B O 1
ATOM 718 N N . GLY B 1 14 ? 20.732 -2.702 -21.547 1.00 9.56 22 GLY B N 1
ATOM 719 C CA . GLY B 1 14 ? 20.629 -3.141 -22.926 1.00 8.57 22 GLY B CA 1
ATOM 720 C C . GLY B 1 14 ? 20.594 -4.657 -22.945 1.00 7.27 22 GLY B C 1
ATOM 721 O O . GLY B 1 14 ? 20.356 -5.297 -21.924 1.00 8.40 22 GLY B O 1
ATOM 722 N N . PRO B 1 15 ? 20.840 -5.256 -24.113 1.00 6.52 23 PRO B N 1
ATOM 723 C CA . PRO B 1 15 ? 20.556 -6.686 -24.240 1.00 6.80 23 PRO B CA 1
ATOM 724 C C . PRO B 1 15 ? 21.579 -7.614 -23.591 1.00 7.79 23 PRO B C 1
ATOM 725 O O . PRO B 1 15 ? 21.293 -8.791 -23.467 1.00 13.14 23 PRO B O 1
ATOM 729 N N . LEU B 1 16 ? 22.710 -7.101 -23.127 1.00 6.42 24 LEU B N 1
ATOM 730 C CA . LEU B 1 16 ? 23.711 -7.959 -22.500 1.00 6.93 24 LEU B CA 1
ATOM 731 C C . LEU B 1 16 ? 23.580 -7.927 -20.984 1.00 6.00 24 LEU B C 1
ATOM 732 O O . LEU B 1 16 ? 23.058 -6.972 -20.419 1.00 5.35 24 LEU B O 1
ATOM 737 N N . LEU B 1 17 ? 24.083 -8.975 -20.345 1.00 4.98 25 LEU B N 1
ATOM 738 C CA . LEU B 1 17 ? 24.089 -9.089 -18.900 1.00 4.07 25 LEU B CA 1
ATOM 739 C C . LEU B 1 17 ? 25.429 -8.693 -18.310 1.00 4.82 25 LEU B C 1
ATOM 740 O O . LEU B 1 17 ? 26.482 -9.149 -18.778 1.00 5.47 25 LEU B O 1
ATOM 745 N N . TYR B 1 18 ? 25.398 -7.850 -17.277 1.00 4.60 26 TYR B N 1
ATOM 746 C CA . TYR B 1 18 ? 26.600 -7.356 -16.608 1.00 4.78 26 TYR B CA 1
ATOM 747 C C . TYR B 1 18 ? 26.568 -7.683 -15.132 1.00 4.06 26 TYR B C 1
ATOM 748 O O . TYR B 1 18 ? 25.500 -7.651 -14.499 1.00 5.35 26 TYR B O 1
ATOM 757 N N . GLU B 1 19 ? 27.727 -7.965 -14.553 1.00 3.91 27 GLU B N 1
ATOM 758 C CA . GLU B 1 19 ? 27.755 -8.141 -13.109 1.00 5.35 27 GLU B CA 1
ATOM 759 C C . GLU B 1 19 ? 27.494 -6.792 -12.424 1.00 5.16 27 GLU B C 1
ATOM 760 O O . GLU B 1 19 ? 27.979 -5.737 -12.858 1.00 5.27 27 GLU B O 1
ATOM 766 N N . ALA B 1 20 ? 26.695 -6.839 -11.363 1.00 5.12 28 ALA B N 1
ATOM 767 C CA . ALA B 1 20 ? 26.303 -5.659 -10.606 1.00 5.71 28 ALA B CA 1
ATOM 768 C C . ALA B 1 20 ? 26.223 -6.035 -9.137 1.00 6.10 28 ALA B C 1
ATOM 769 O O . ALA B 1 20 ? 26.211 -7.218 -8.801 1.00 6.65 28 ALA B O 1
ATOM 771 N N . LYS B 1 21 ? 26.147 -5.018 -8.285 1.00 7.37 29 LYS B N 1
ATOM 772 C CA . LYS B 1 21 ? 25.956 -5.198 -6.861 1.00 9.71 29 LYS B CA 1
ATOM 773 C C . LYS B 1 21 ? 24.728 -4.420 -6.411 1.00 6.94 29 LYS B C 1
ATOM 774 O O . LYS B 1 21 ? 24.560 -3.252 -6.771 1.00 7.77 29 LYS B O 1
ATOM 780 N N . VAL B 1 22 ? 23.885 -5.063 -5.607 1.00 7.69 30 VAL B N 1
ATOM 781 C CA . VAL B 1 22 ? 22.763 -4.366 -5.005 1.00 8.23 30 VAL B CA 1
ATOM 782 C C . VAL B 1 22 ? 23.228 -3.484 -3.839 1.00 7.38 30 VAL B C 1
ATOM 783 O O . VAL B 1 22 ? 23.817 -3.975 -2.872 1.00 10.73 30 VAL B O 1
ATOM 787 N N . GLN B 1 23 ? 22.981 -2.183 -3.950 1.00 8.52 31 GLN B N 1
ATOM 788 C CA . GLN B 1 23 ? 23.352 -1.212 -2.916 1.00 12.57 31 GLN B CA 1
ATOM 789 C C . GLN B 1 23 ? 22.229 -1.029 -1.888 1.00 13.41 31 GLN B C 1
ATOM 790 O O . GLN B 1 23 ? 22.490 -0.865 -0.690 1.00 16.28 31 GLN B O 1
ATOM 796 N N . LYS B 1 24 ? 20.986 -1.070 -2.369 1.00 9.84 32 LYS B N 1
ATOM 797 C CA . LYS B 1 24 ? 19.788 -0.862 -1.555 1.00 9.48 32 LYS B CA 1
ATOM 798 C C . LYS B 1 24 ? 18.669 -1.727 -2.100 1.00 9.49 32 LYS B C 1
ATOM 799 O O . LYS B 1 24 ? 18.524 -1.846 -3.315 1.00 8.64 32 LYS B O 1
ATOM 805 N N . SER B 1 25 ? 17.849 -2.280 -1.207 1.00 10.14 33 SER B N 1
ATOM 806 C CA . SER B 1 25 ? 16.624 -2.979 -1.590 1.00 8.49 33 SER B CA 1
ATOM 807 C C . SER B 1 25 ? 15.449 -2.342 -0.867 1.00 10.33 33 SER B C 1
ATOM 808 O O . SER B 1 25 ? 15.514 -2.109 0.347 1.00 12.21 33 SER B O 1
ATOM 811 N N . GLU B 1 26 ? 14.368 -2.087 -1.593 1.00 8.44 34 GLU B N 1
ATOM 812 C CA . GLU B 1 26 ? 13.174 -1.490 -0.991 1.00 8.55 34 GLU B CA 1
ATOM 813 C C . GLU B 1 26 ? 11.914 -2.086 -1.586 1.00 9.08 34 GLU B C 1
ATOM 814 O O . GLU B 1 26 ? 11.888 -2.444 -2.765 1.00 10.35 34 GLU B O 1
ATOM 820 N N . ASN B 1 27 ? 10.866 -2.188 -0.772 1.00 10.42 35 ASN B N 1
ATOM 821 C CA . ASN B 1 27 ? 9.577 -2.654 -1.269 1.00 11.16 35 ASN B CA 1
ATOM 822 C C . ASN B 1 27 ? 8.480 -1.692 -0.859 1.00 12.53 35 ASN B C 1
ATOM 823 O O . ASN B 1 27 ? 8.339 -1.382 0.319 1.00 12.38 35 ASN B O 1
ATOM 828 N N . LYS B 1 28 ? 7.744 -1.190 -1.844 1.00 12.21 36 LYS B N 1
ATOM 829 C CA . LYS B 1 28 ? 6.479 -0.492 -1.615 1.00 14.31 36 LYS B CA 1
ATOM 830 C C . LYS B 1 28 ? 5.475 -1.011 -2.628 1.00 18.27 36 LYS B C 1
ATOM 831 O O . LYS B 1 28 ? 5.853 -1.420 -3.737 1.00 17.97 36 LYS B O 1
ATOM 837 N N . GLU B 1 29 ? 4.200 -1.000 -2.244 1.00 19.37 37 GLU B N 1
ATOM 838 C CA . GLU B 1 29 ? 3.111 -1.423 -3.130 1.00 21.11 37 GLU B CA 1
ATOM 839 C C . GLU B 1 29 ? 3.329 -2.814 -3.735 1.00 19.24 37 GLU B C 1
ATOM 840 O O . GLU B 1 29 ? 3.046 -3.035 -4.918 1.00 26.35 37 GLU B O 1
ATOM 846 N N . ASP B 1 30 ? 3.820 -3.736 -2.910 1.00 17.24 38 ASP B N 1
ATOM 847 C CA . ASP B 1 30 ? 4.064 -5.121 -3.296 1.00 19.04 38 ASP B CA 1
ATOM 848 C C . ASP B 1 30 ? 4.979 -5.184 -4.515 1.00 21.58 38 ASP B C 1
ATOM 849 O O . ASP B 1 30 ? 4.750 -5.969 -5.436 1.00 25.53 38 ASP B O 1
ATOM 854 N N . GLU B 1 31 ? 6.004 -4.337 -4.520 1.00 22.15 39 GLU B N 1
ATOM 855 C CA . GLU B 1 31 ? 7.004 -4.333 -5.587 1.00 20.76 39 GLU B CA 1
ATOM 856 C C . GLU B 1 31 ? 8.392 -3.983 -5.051 1.00 17.84 39 GLU B C 1
ATOM 857 O O . GLU B 1 31 ? 8.581 -2.987 -4.343 1.00 16.58 39 GLU B O 1
ATOM 863 N N . TRP B 1 32 ? 9.362 -4.805 -5.417 1.00 13.38 40 TRP B N 1
ATOM 864 C CA . TRP B 1 32 ? 10.747 -4.554 -5.060 1.00 14.04 40 TRP B CA 1
ATOM 865 C C . TRP B 1 32 ? 11.434 -3.624 -6.040 1.00 10.93 40 TRP B C 1
ATOM 866 O O . TRP B 1 32 ? 11.217 -3.685 -7.256 1.00 12.26 40 TRP B O 1
ATOM 877 N N . ARG B 1 33 ? 12.279 -2.752 -5.517 1.00 9.43 41 ARG B N 1
ATOM 878 C CA . ARG B 1 33 ? 13.230 -2.054 -6.372 1.00 7.89 41 ARG B CA 1
ATOM 879 C C . ARG B 1 33 ? 14.600 -2.147 -5.735 1.00 7.98 41 ARG B C 1
ATOM 880 O O . ARG B 1 33 ? 14.754 -2.238 -4.513 1.00 7.98 41 ARG B O 1
ATOM 888 N N . TYR B 1 34 ? 15.606 -2.136 -6.591 1.00 7.45 42 TYR B N 1
ATOM 889 C CA . TYR B 1 34 ? 16.988 -2.341 -6.198 1.00 8.17 42 TYR B CA 1
ATOM 890 C C . TYR B 1 34 ? 17.864 -1.242 -6.782 1.00 7.03 42 TYR B C 1
ATOM 891 O O . TYR B 1 34 ? 17.808 -0.960 -7.983 1.00 7.29 42 TYR B O 1
ATOM 900 N N . HIS B 1 35 ? 18.644 -0.584 -5.934 1.00 6.65 43 HIS B N 1
ATOM 901 C CA . HIS B 1 35 ? 19.596 0.396 -6.433 1.00 8.63 43 HIS B CA 1
ATOM 902 C C . HIS B 1 35 ? 20.886 -0.345 -6.685 1.00 7.98 43 HIS B C 1
ATOM 903 O O . HIS B 1 35 ? 21.483 -0.875 -5.759 1.00 9.63 43 HIS B O 1
ATOM 910 N N . VAL B 1 36 ? 21.294 -0.410 -7.949 1.00 7.32 44 VAL B N 1
ATOM 911 C CA . VAL B 1 36 ? 22.436 -1.241 -8.309 1.00 7.47 44 VAL B CA 1
ATOM 912 C C . VAL B 1 36 ? 23.602 -0.429 -8.837 1.00 6.69 44 VAL B C 1
ATOM 913 O O . VAL B 1 36 ? 23.431 0.644 -9.424 1.00 7.16 44 VAL B O 1
ATOM 917 N N . HIS B 1 37 ? 24.791 -0.966 -8.588 1.00 6.29 45 HIS B N 1
ATOM 918 C CA . HIS B 1 37 ? 26.035 -0.466 -9.166 1.00 6.73 45 HIS B CA 1
ATOM 919 C C . HIS B 1 37 ? 26.586 -1.500 -10.141 1.00 5.79 45 HIS B C 1
ATOM 920 O O . HIS B 1 37 ? 26.722 -2.665 -9.778 1.00 6.16 45 HIS B O 1
ATOM 927 N N . TYR B 1 38 ? 26.887 -1.083 -11.369 1.00 5.75 46 TYR B N 1
ATOM 928 C CA . TYR B 1 38 ? 27.419 -2.006 -12.370 1.00 5.43 46 TYR B CA 1
ATOM 929 C C . TYR B 1 38 ? 28.930 -2.117 -12.172 1.00 5.21 46 TYR B C 1
ATOM 930 O O . TYR B 1 38 ? 29.635 -1.103 -12.183 1.00 6.20 46 TYR B O 1
ATOM 939 N N . LEU B 1 39 ? 29.426 -3.335 -11.973 1.00 5.23 47 LEU B N 1
ATOM 940 C CA . LEU B 1 39 ? 30.830 -3.488 -11.555 1.00 6.39 47 LEU B CA 1
ATOM 941 C C . LEU B 1 39 ? 31.778 -3.029 -12.645 1.00 7.30 47 LEU B C 1
ATOM 942 O O . LEU B 1 39 ? 31.669 -3.439 -13.810 1.00 5.87 47 LEU B O 1
ATOM 947 N N . GLY B 1 40 ? 32.705 -2.152 -12.261 1.00 7.09 48 GLY B N 1
ATOM 948 C CA . GLY B 1 40 ? 33.648 -1.572 -13.200 1.00 6.89 48 GLY B CA 1
ATOM 949 C C . GLY B 1 40 ? 33.114 -0.386 -13.993 1.00 8.13 48 GLY B C 1
ATOM 950 O O . GLY B 1 40 ? 33.848 0.219 -14.761 1.00 10.41 48 GLY B O 1
ATOM 951 N N . TRP B 1 41 ? 31.834 -0.054 -13.828 1.00 7.01 49 TRP B N 1
ATOM 952 C CA . TRP B 1 41 ? 31.266 1.117 -14.481 1.00 8.13 49 TRP B CA 1
ATOM 953 C C . TRP B 1 41 ? 31.355 2.317 -13.537 1.00 6.58 49 TRP B C 1
ATOM 954 O O . TRP B 1 41 ? 31.512 2.148 -12.319 1.00 8.13 49 TRP B O 1
ATOM 965 N N . SER B 1 42 ? 31.228 3.521 -14.089 1.00 8.15 50 SER B N 1
ATOM 966 C CA . SER B 1 42 ? 31.118 4.711 -13.256 1.00 9.58 50 SER B CA 1
ATOM 967 C C . SER B 1 42 ? 29.864 4.677 -12.386 1.00 9.34 50 SER B C 1
ATOM 968 O O . SER B 1 42 ? 28.826 4.139 -12.782 1.00 9.60 50 SER B O 1
ATOM 971 N N . LYS B 1 43 ? 29.964 5.270 -11.205 1.00 8.86 51 LYS B N 1
ATOM 972 C CA . LYS B 1 43 ? 28.802 5.429 -10.328 1.00 8.65 51 LYS B CA 1
ATOM 973 C C . LYS B 1 43 ? 27.675 6.253 -10.959 1.00 8.54 51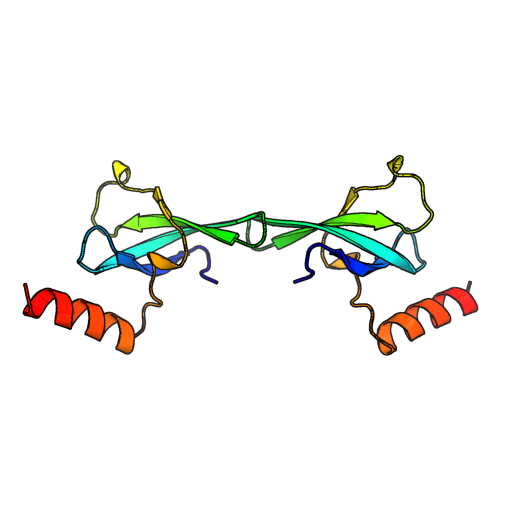 LYS B C 1
ATOM 974 O O . LYS B 1 43 ? 26.523 6.155 -10.541 1.00 10.19 51 LYS B O 1
ATOM 980 N N . SER B 1 44 ? 27.982 7.043 -11.978 1.00 10.31 52 SER B N 1
ATOM 981 C CA . SER B 1 44 ? 26.942 7.804 -12.662 1.00 10.64 52 SER B CA 1
ATOM 982 C C . SER B 1 44 ? 25.863 6.894 -13.260 1.00 10.98 52 SER B C 1
ATOM 983 O O . SER B 1 44 ? 24.734 7.335 -13.493 1.00 13.33 52 SER B O 1
ATOM 986 N N . TRP B 1 45 ? 26.213 5.628 -13.510 1.00 8.70 53 TRP B N 1
ATOM 987 C CA . TRP B 1 45 ? 25.254 4.672 -14.075 1.00 7.95 53 TRP B CA 1
ATOM 988 C C . TRP B 1 45 ? 24.442 3.923 -13.011 1.00 9.39 53 TRP B C 1
ATOM 989 O O . TRP B 1 45 ? 23.539 3.157 -13.355 1.00 8.96 53 TRP B O 1
ATOM 1000 N N . ASP B 1 46 ? 24.736 4.146 -11.731 1.00 8.97 54 ASP B N 1
ATOM 1001 C CA . ASP B 1 46 ? 23.956 3.505 -10.671 1.00 8.09 54 ASP B CA 1
ATOM 1002 C C . ASP B 1 46 ? 22.489 3.899 -10.831 1.00 9.68 54 ASP B C 1
ATOM 1003 O O . ASP B 1 46 ? 22.187 5.038 -11.211 1.00 12.27 54 ASP B O 1
ATOM 1008 N N . GLU B 1 47 ? 21.581 2.973 -10.562 1.00 8.88 55 GLU B N 1
ATOM 1009 C CA . GLU B 1 47 ? 20.169 3.271 -10.784 1.00 9.48 55 GLU B CA 1
ATOM 1010 C C . GLU B 1 47 ? 19.267 2.289 -10.068 1.00 8.28 55 GLU B C 1
ATOM 1011 O O . GLU B 1 47 ? 19.685 1.198 -9.684 1.00 8.28 55 GLU B O 1
ATOM 1017 N N . TRP B 1 48 ? 18.017 2.699 -9.919 1.00 8.83 56 TRP B N 1
ATOM 1018 C CA . TRP B 1 48 ? 16.975 1.835 -9.402 1.00 7.02 56 TRP B CA 1
ATOM 1019 C C . TRP B 1 48 ? 16.430 0.942 -10.504 1.00 7.88 56 TRP B C 1
ATOM 1020 O O . TRP B 1 48 ? 16.077 1.429 -11.575 1.00 9.44 56 TRP B O 1
ATOM 1031 N N . VAL B 1 49 ? 16.347 -0.358 -10.240 1.00 6.28 57 VAL B N 1
ATOM 1032 C CA . VAL B 1 49 ? 15.764 -1.289 -11.202 1.00 8.07 57 VAL B CA 1
ATOM 1033 C C . VAL B 1 49 ? 14.809 -2.241 -10.513 1.00 7.32 57 VAL B C 1
ATOM 1034 O O . VAL B 1 49 ? 14.893 -2.448 -9.302 1.00 7.88 57 VAL B O 1
ATOM 1038 N N . THR B 1 50 ? 13.925 -2.845 -11.291 1.00 7.73 58 THR B N 1
ATOM 1039 C CA . THR B 1 50 ? 13.006 -3.825 -10.762 1.00 7.49 58 THR B CA 1
ATOM 1040 C C . THR B 1 50 ? 13.481 -5.247 -11.093 1.00 6.44 58 THR B C 1
ATOM 1041 O O . THR B 1 50 ? 14.478 -5.445 -11.789 1.00 6.67 58 THR B O 1
ATOM 1045 N N . ASN B 1 51 ? 12.787 -6.243 -10.551 1.00 6.93 59 ASN B N 1
ATOM 1046 C CA . ASN B 1 51 ? 13.236 -7.623 -10.594 1.00 7.49 59 ASN B CA 1
ATOM 1047 C C . ASN B 1 51 ? 13.504 -8.171 -11.995 1.00 7.05 59 ASN B C 1
ATOM 1048 O O . ASN B 1 51 ? 14.388 -9.013 -12.190 1.00 7.70 59 ASN B O 1
ATOM 1053 N N . ASP B 1 52 ? 12.723 -7.691 -12.952 1.00 5.74 60 ASP B N 1
ATOM 1054 C CA . ASP B 1 52 ? 12.820 -8.145 -14.328 1.00 7.41 60 ASP B CA 1
ATOM 1055 C C . ASP B 1 52 ? 14.160 -7.785 -14.980 1.00 6.20 60 ASP B C 1
ATOM 1056 O O . ASP B 1 52 ? 14.520 -8.371 -16.004 1.00 7.98 60 ASP B O 1
ATOM 1061 N N . ARG B 1 53 ? 14.893 -6.833 -14.397 1.00 5.61 61 ARG B N 1
ATOM 1062 C CA . ARG B 1 53 ? 16.207 -6.452 -14.924 1.00 6.17 61 ARG B CA 1
ATOM 1063 C C . ARG B 1 53 ? 17.364 -7.304 -14.384 1.00 6.39 61 ARG B C 1
ATOM 1064 O O . ARG B 1 53 ? 18.502 -7.170 -14.859 1.00 6.23 61 ARG B O 1
ATOM 1072 N N . LEU B 1 54 ? 17.082 -8.152 -13.393 1.00 6.01 62 LEU B N 1
ATOM 1073 C CA . LEU B 1 54 ? 18.115 -8.847 -12.628 1.00 7.14 62 LEU B CA 1
ATOM 1074 C C . LEU B 1 54 ? 17.986 -10.361 -12.694 1.00 7.08 62 LEU B C 1
ATOM 1075 O O . LEU B 1 54 ? 16.883 -10.903 -12.876 1.00 8.32 62 LEU B O 1
ATOM 1080 N N . LEU B 1 55 ? 19.119 -11.027 -12.497 1.00 7.08 63 LEU B N 1
ATOM 1081 C CA . LEU B 1 55 ? 19.208 -12.478 -12.376 1.00 6.90 63 LEU B CA 1
ATOM 1082 C C . LEU B 1 55 ? 20.139 -12.825 -11.227 1.00 8.35 63 LEU B C 1
ATOM 1083 O O . LEU B 1 55 ? 21.170 -12.172 -11.056 1.00 7.27 63 LEU B O 1
ATOM 1088 N N . LYS B 1 56 ? 19.774 -13.839 -10.443 1.00 8.11 64 LYS B N 1
ATOM 1089 C CA . LYS B 1 56 ? 20.667 -14.390 -9.427 1.00 8.61 64 LYS B CA 1
ATOM 1090 C C . LYS B 1 56 ? 22.019 -14.750 -10.062 1.00 7.68 64 LYS B C 1
ATOM 1091 O O . LYS B 1 56 ? 22.060 -15.242 -11.195 1.00 7.66 64 LYS B O 1
ATOM 1097 N N . LEU B 1 57 ? 23.107 -14.511 -9.335 1.00 7.69 65 LEU B N 1
ATOM 1098 C CA . LEU B 1 57 ? 24.440 -14.862 -9.808 1.00 8.94 65 LEU B CA 1
ATOM 1099 C C . LEU B 1 57 ? 24.678 -16.347 -9.587 1.00 11.38 65 LEU B C 1
ATOM 1100 O O . LEU B 1 57 ? 25.314 -16.752 -8.607 1.00 15.96 65 LEU B O 1
ATOM 1105 N N . THR B 1 58 ? 24.123 -17.143 -10.483 1.00 9.71 66 THR B N 1
ATOM 1106 C CA . THR B 1 58 ? 24.279 -18.590 -10.459 1.00 10.38 66 THR B CA 1
ATOM 1107 C C . THR B 1 58 ? 24.973 -19.014 -11.741 1.00 11.98 66 THR B C 1
ATOM 1108 O O . THR B 1 58 ? 24.939 -18.283 -12.731 1.00 10.31 66 THR B O 1
ATOM 1112 N N . ASP B 1 59 ? 25.577 -20.196 -11.758 1.00 10.45 67 ASP B N 1
ATOM 1113 C CA . ASP B 1 59 ? 26.190 -20.658 -13.001 1.00 9.01 67 ASP B CA 1
ATOM 1114 C C . ASP B 1 59 ? 25.164 -20.775 -14.139 1.00 9.26 67 ASP B C 1
ATOM 1115 O O . ASP B 1 59 ? 25.477 -20.493 -15.294 1.00 9.88 67 ASP B O 1
ATOM 1120 N N . GLU B 1 60 ? 23.926 -21.145 -13.817 1.00 10.57 68 GLU B N 1
ATOM 1121 C CA . GLU B 1 60 ? 22.891 -21.212 -14.839 1.00 9.67 68 GLU B CA 1
ATOM 1122 C C . GLU B 1 60 ? 22.650 -19.846 -15.497 1.00 9.52 68 GLU B C 1
ATOM 1123 O O . GLU B 1 60 ? 22.511 -19.740 -16.718 1.00 10.63 68 GLU B O 1
ATOM 1129 N N . ASN B 1 61 ? 22.605 -18.795 -14.691 1.00 9.59 69 ASN B N 1
ATOM 1130 C CA . ASN B 1 61 ? 22.369 -17.474 -15.265 1.00 8.84 69 ASN B CA 1
ATOM 1131 C C . ASN B 1 61 ? 23.627 -16.890 -15.896 1.00 8.30 69 ASN B C 1
ATOM 1132 O O . ASN B 1 61 ? 23.537 -16.130 -16.854 1.00 7.37 69 ASN B O 1
ATOM 1137 N N . ILE B 1 62 ? 24.791 -17.264 -15.391 1.00 8.31 70 ILE B N 1
ATOM 1138 C CA . ILE B 1 62 ? 26.014 -16.846 -16.063 1.00 8.53 70 ILE B CA 1
ATOM 1139 C C . ILE B 1 62 ? 26.090 -17.490 -17.466 1.00 9.80 70 ILE B C 1
ATOM 1140 O O . ILE B 1 62 ? 26.570 -16.876 -18.424 1.00 8.15 70 ILE B O 1
ATOM 1145 N N . ARG B 1 63 ? 25.569 -18.709 -17.615 1.00 9.43 71 ARG B N 1
ATOM 1146 C CA . ARG B 1 63 ? 25.533 -19.319 -18.942 1.00 9.27 71 ARG B CA 1
ATOM 1147 C C . ARG B 1 63 ? 24.654 -18.491 -19.886 1.00 8.28 71 ARG B C 1
ATOM 1148 O O . ARG B 1 63 ? 24.945 -18.377 -21.075 1.00 8.67 71 ARG B O 1
ATOM 1156 N N . LYS B 1 64 ? 23.587 -17.895 -19.354 1.00 7.77 72 LYS B N 1
ATOM 1157 C CA . LYS B 1 64 ? 22.748 -17.013 -20.165 1.00 8.67 72 LYS B CA 1
ATOM 1158 C C . LYS B 1 64 ? 23.555 -15.808 -20.634 1.00 7.19 72 LYS B C 1
ATOM 1159 O O . LYS B 1 64 ? 23.500 -15.435 -21.806 1.00 7.99 72 LYS B O 1
ATOM 1165 N N . GLN B 1 65 ? 24.353 -15.244 -19.724 1.00 7.04 73 GLN B N 1
ATOM 1166 C CA . GLN B 1 65 ? 25.236 -14.140 -20.084 1.00 6.80 73 GLN B CA 1
ATOM 1167 C C . GLN B 1 65 ? 26.156 -14.529 -21.240 1.00 6.91 73 GLN B C 1
ATOM 1168 O O . GLN B 1 65 ? 26.334 -13.780 -22.210 1.00 6.64 73 GLN B O 1
ATOM 1174 N N . GLN B 1 66 ? 26.715 -15.728 -21.136 1.00 7.67 74 GLN B N 1
ATOM 1175 C CA . GLN B 1 66 ? 27.648 -16.217 -22.144 1.00 7.34 74 GLN B CA 1
ATOM 1176 C C . GLN B 1 66 ? 26.988 -16.436 -23.486 1.00 6.92 74 GLN B C 1
ATOM 1177 O O . GLN B 1 66 ? 27.564 -16.087 -24.505 1.00 7.62 74 GLN B O 1
ATOM 1183 N N . GLU B 1 67 ? 25.776 -16.985 -23.481 1.00 7.84 75 GLU B N 1
ATOM 1184 C CA . GLU B 1 67 ? 25.062 -17.204 -24.734 1.00 8.60 75 GLU B CA 1
ATOM 1185 C C . GLU B 1 67 ? 24.808 -15.883 -25.438 1.00 7.75 75 GLU B C 1
ATOM 1186 O O . GLU B 1 67 ? 24.945 -15.784 -26.645 1.00 9.62 75 GLU B O 1
ATOM 1192 N N . LEU B 1 68 ? 24.439 -14.858 -24.680 1.00 7.92 76 LEU B N 1
ATOM 1193 C CA . LEU B 1 68 ? 24.217 -13.552 -25.285 1.00 8.10 76 LEU B CA 1
ATOM 1194 C C . LEU B 1 68 ? 25.498 -12.949 -25.844 1.00 9.11 76 LEU B C 1
ATOM 1195 O O . LEU B 1 68 ? 25.468 -12.279 -26.863 1.00 10.39 76 LEU B O 1
ATOM 1200 N N . GLU B 1 69 ? 26.616 -13.169 -25.160 1.00 6.64 77 GLU B N 1
ATOM 1201 C CA . GLU B 1 69 ? 27.899 -12.685 -25.659 1.00 7.37 77 GLU B CA 1
ATOM 1202 C C . GLU B 1 69 ? 28.304 -13.398 -26.942 1.00 8.92 77 GLU B C 1
ATOM 1203 O O . GLU B 1 69 ? 28.865 -12.779 -27.837 1.00 8.49 77 GLU B O 1
ATOM 1209 N N . LYS B 1 70 ? 28.020 -14.696 -27.032 1.00 8.54 78 LYS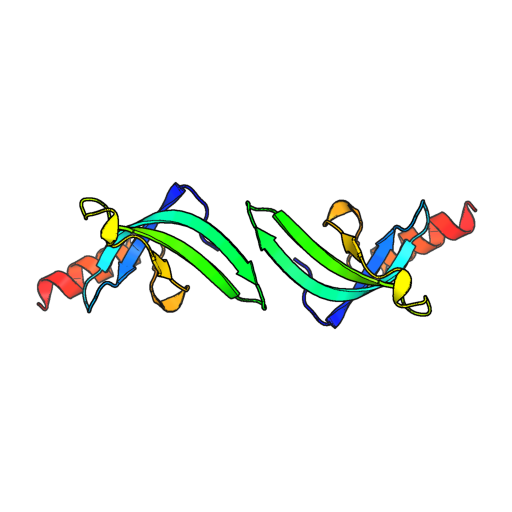 B N 1
ATOM 1210 C CA . LYS B 1 70 ? 28.431 -15.475 -28.199 1.00 10.72 78 LYS B CA 1
ATOM 1211 C C . LYS B 1 70 ? 27.548 -15.236 -29.417 1.00 14.58 78 LYS B C 1
ATOM 1212 O O . LYS B 1 70 ? 27.999 -15.412 -30.551 1.00 18.67 78 LYS B O 1
ATOM 1218 N N . SER B 1 71 ? 26.302 -14.824 -29.201 1.00 11.68 79 SER B N 1
ATOM 1219 C CA . SER B 1 71 ? 25.399 -14.579 -30.331 1.00 18.51 79 SER B CA 1
ATOM 1220 C C . SER B 1 71 ? 25.505 -13.123 -30.749 1.00 19.45 79 SER B C 1
ATOM 1221 O O . SER B 1 71 ? 24.753 -12.652 -31.614 1.00 21.72 79 SER B O 1
ATOM 1224 N N . GLN B 1 72 ? 26.443 -12.445 -30.083 1.00 23.86 80 GLN B N 1
ATOM 1225 C CA . GLN B 1 72 ? 26.946 -11.094 -30.360 1.00 28.88 80 GLN B CA 1
ATOM 1226 C C . GLN B 1 72 ? 26.170 -10.012 -29.627 1.00 28.11 80 GLN B C 1
ATOM 1227 O O . GLN B 1 72 ? 26.727 -9.377 -28.720 1.00 25.68 80 GLN B O 1
#

Organism: Oryza sativa subsp. japonica (NCBI:txid39947)